Protein AF-A0A131Z489-F1 (afdb_monomer_lite)

Structure (mmCIF, N/CA/C/O backbone):
data_AF-A0A131Z489-F1
#
_entry.id   AF-A0A131Z489-F1
#
loop_
_atom_site.group_PDB
_atom_site.id
_atom_site.type_symbol
_atom_site.label_atom_id
_atom_site.label_alt_id
_atom_site.label_comp_id
_atom_site.label_asym_id
_atom_site.label_entity_id
_atom_site.label_seq_id
_atom_site.pdbx_PDB_ins_code
_atom_site.Cartn_x
_atom_site.Cartn_y
_atom_site.Cartn_z
_atom_site.occupancy
_atom_site.B_iso_or_equiv
_atom_site.auth_seq_id
_atom_site.auth_comp_id
_atom_site.auth_asym_id
_atom_site.auth_atom_id
_atom_site.pdbx_PDB_model_num
ATOM 1 N N . MET A 1 1 ? -16.843 -3.317 -13.663 1.00 30.41 1 MET A N 1
ATOM 2 C CA . MET A 1 1 ? -16.643 -4.316 -12.588 1.00 30.41 1 MET A CA 1
ATOM 3 C C . MET A 1 1 ? -16.446 -3.580 -11.262 1.00 30.41 1 MET A C 1
ATOM 5 O O . MET A 1 1 ? -15.345 -3.141 -10.952 1.00 30.41 1 MET A O 1
ATOM 9 N N . ARG A 1 2 ? -17.546 -3.317 -10.543 1.00 30.38 2 ARG A N 1
ATOM 10 C CA . ARG A 1 2 ? -17.547 -2.615 -9.250 1.00 30.38 2 ARG A CA 1
ATOM 11 C C . ARG A 1 2 ? -17.136 -3.609 -8.164 1.00 30.38 2 ARG A C 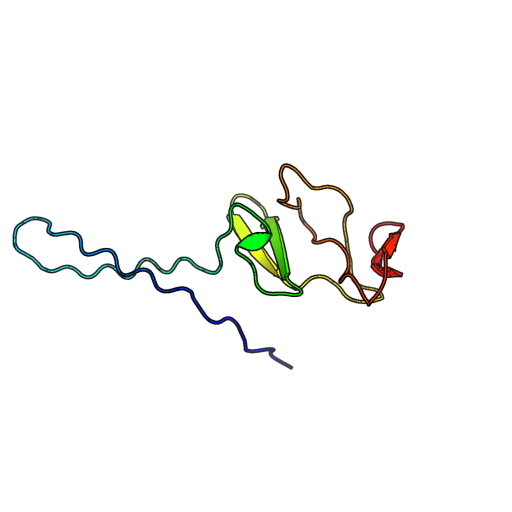1
ATOM 13 O O . ARG A 1 2 ? -17.861 -4.551 -7.889 1.00 30.38 2 ARG A O 1
ATOM 20 N N . SER A 1 3 ? -15.958 -3.420 -7.578 1.00 31.30 3 SER A N 1
ATOM 21 C CA . SER A 1 3 ? -15.538 -4.169 -6.393 1.00 31.30 3 SER A CA 1
ATOM 22 C C . SER A 1 3 ? -16.212 -3.566 -5.158 1.00 31.30 3 SER A C 1
ATOM 24 O O . SER A 1 3 ? -15.676 -2.655 -4.528 1.00 31.30 3 SER A O 1
ATOM 26 N N . GLU A 1 4 ? -17.391 -4.088 -4.829 1.00 49.78 4 GLU A N 1
ATOM 27 C CA . GLU A 1 4 ? -17.896 -4.139 -3.457 1.00 49.78 4 GLU A CA 1
ATOM 28 C C . GLU A 1 4 ? -16.897 -4.897 -2.579 1.00 49.78 4 GLU A C 1
ATOM 30 O O . GLU A 1 4 ? -16.403 -5.950 -2.978 1.00 49.78 4 GLU A O 1
ATOM 35 N N . SER A 1 5 ? -16.551 -4.334 -1.418 1.00 37.88 5 SER A N 1
ATOM 36 C CA . SER A 1 5 ? -16.104 -5.031 -0.192 1.00 37.88 5 SER A CA 1
ATOM 37 C C . SER A 1 5 ? -15.420 -4.034 0.747 1.00 37.88 5 SER A C 1
ATOM 39 O O . SER A 1 5 ? -14.230 -4.130 1.049 1.00 37.88 5 SER A O 1
ATOM 41 N N . GLY A 1 6 ? -16.170 -3.040 1.216 1.00 35.62 6 GLY A N 1
ATOM 42 C CA . GLY A 1 6 ? -15.734 -2.136 2.274 1.00 35.62 6 GLY A CA 1
ATOM 43 C C . GLY A 1 6 ? -16.555 -2.374 3.532 1.00 35.62 6 GLY A C 1
ATOM 44 O O . GLY A 1 6 ? -17.446 -1.587 3.796 1.00 35.62 6 GLY A O 1
ATOM 45 N N . ARG A 1 7 ? -16.308 -3.460 4.290 1.00 38.53 7 ARG A N 1
ATOM 46 C CA . ARG A 1 7 ? -16.852 -3.585 5.662 1.00 38.53 7 ARG A CA 1
ATOM 47 C C . ARG A 1 7 ? -16.534 -2.300 6.436 1.00 38.53 7 ARG A C 1
ATOM 49 O O . ARG A 1 7 ? -15.356 -2.036 6.675 1.00 38.53 7 ARG A O 1
ATOM 56 N N . CYS A 1 8 ? -17.570 -1.528 6.742 1.00 39.22 8 CYS A N 1
ATOM 57 C CA . CYS A 1 8 ? -17.539 -0.334 7.569 1.00 39.22 8 CYS A CA 1
ATOM 58 C C . CYS A 1 8 ? -17.296 -0.749 9.025 1.00 39.22 8 CYS A C 1
ATOM 60 O O . CYS A 1 8 ? -17.931 -1.685 9.508 1.00 39.22 8 CYS A O 1
ATOM 62 N N . PHE A 1 9 ? -16.396 -0.068 9.731 1.00 39.91 9 PHE A N 1
ATOM 63 C CA . PHE A 1 9 ? -16.363 -0.149 11.189 1.00 39.91 9 PHE A CA 1
ATOM 64 C C . PHE A 1 9 ? -17.389 0.853 11.723 1.00 39.91 9 PHE A C 1
ATOM 66 O O . PHE A 1 9 ? -17.233 2.062 11.552 1.00 39.91 9 PHE A O 1
ATOM 73 N N . TYR A 1 10 ? -18.472 0.346 12.308 1.00 40.97 10 TYR A N 1
ATOM 74 C CA . TYR A 1 10 ? -19.512 1.157 12.933 1.00 40.97 10 TYR A CA 1
ATOM 75 C C . TYR A 1 10 ? -19.127 1.380 14.396 1.00 40.97 10 TYR A C 1
ATOM 77 O O . TYR A 1 10 ? -19.103 0.430 15.173 1.00 40.97 10 TYR A O 1
ATOM 85 N N . HIS A 1 11 ? -18.847 2.621 14.786 1.00 38.62 11 HIS A N 1
ATOM 86 C CA . HIS A 1 11 ? -18.872 3.008 16.195 1.00 38.62 11 HIS A CA 1
ATOM 87 C C . HIS A 1 11 ? -20.127 3.848 16.428 1.00 38.62 11 HIS A C 1
ATOM 89 O O . HIS A 1 11 ? -20.232 4.975 15.948 1.00 38.62 11 HIS A O 1
ATOM 95 N N . ALA A 1 12 ? -21.099 3.281 17.144 1.00 40.75 12 ALA A N 1
ATOM 96 C CA . ALA A 1 12 ? -22.255 4.024 17.622 1.00 40.75 12 ALA A CA 1
ATOM 97 C C . ALA A 1 12 ? -21.842 4.798 18.879 1.00 40.75 12 ALA A C 1
ATOM 99 O O . ALA A 1 12 ? -21.621 4.207 19.933 1.00 40.75 12 ALA A O 1
ATOM 100 N N . ILE A 1 13 ? -21.714 6.118 18.767 1.00 47.25 13 ILE A N 1
ATOM 101 C CA . ILE A 1 13 ? -21.526 6.989 19.928 1.00 47.25 13 ILE A CA 1
ATOM 102 C C . ILE A 1 13 ? -22.919 7.441 20.369 1.00 47.25 13 ILE A C 1
ATOM 104 O O . ILE A 1 13 ? -23.620 8.128 19.626 1.00 47.25 13 ILE A O 1
ATOM 108 N N . ARG A 1 14 ? -23.342 7.032 21.569 1.00 41.28 14 ARG A N 1
ATOM 109 C CA . ARG A 1 14 ? -24.550 7.566 22.208 1.00 41.28 14 ARG A CA 1
ATOM 110 C C . ARG A 1 14 ? -24.202 8.911 22.837 1.00 41.28 14 ARG A C 1
ATOM 112 O O . ARG A 1 14 ? -23.492 8.944 23.834 1.00 41.28 14 ARG A O 1
ATOM 119 N N . ASN A 1 15 ? -24.704 10.000 22.265 1.00 41.84 15 ASN A N 1
ATOM 120 C CA . ASN A 1 15 ? -24.676 11.310 22.910 1.00 41.84 15 ASN A CA 1
ATOM 121 C C . ASN A 1 15 ? -26.063 11.594 23.486 1.00 41.84 15 ASN A C 1
ATOM 123 O O . ASN A 1 15 ? -27.041 11.639 22.745 1.00 41.84 15 ASN A O 1
ATOM 127 N N . ILE A 1 16 ? -26.145 11.784 24.803 1.00 46.03 16 ILE A N 1
ATOM 128 C CA . ILE A 1 16 ? -27.366 12.236 25.473 1.00 46.03 16 ILE A CA 1
ATOM 129 C C . ILE A 1 16 ? -27.278 13.760 25.550 1.00 46.03 16 ILE A C 1
ATOM 131 O O . ILE A 1 16 ? -26.582 14.303 26.403 1.00 46.03 16 ILE A O 1
ATOM 135 N N . LEU A 1 17 ? -27.952 14.455 24.635 1.00 43.53 17 LEU A N 1
ATOM 136 C CA . LEU A 1 17 ? -28.118 15.909 24.686 1.00 43.53 17 LEU A CA 1
ATOM 137 C C . LEU A 1 17 ? -29.600 16.205 24.941 1.00 43.53 17 LEU A C 1
ATOM 139 O O . LEU A 1 17 ? -30.457 15.811 24.153 1.00 43.53 17 LEU A O 1
ATOM 143 N N . ASN A 1 18 ? -29.904 16.885 26.052 1.00 46.38 18 ASN A N 1
ATOM 144 C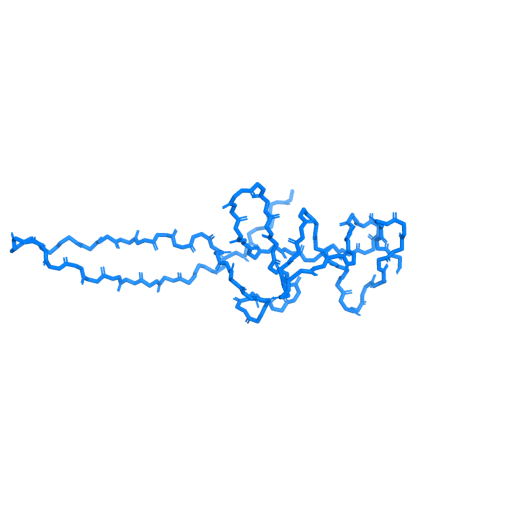 CA . ASN A 1 18 ? -31.244 17.389 26.390 1.00 46.38 18 ASN A CA 1
ATOM 145 C C . ASN A 1 18 ? -32.378 16.345 26.298 1.00 46.38 18 ASN A C 1
ATOM 147 O O . ASN A 1 18 ? -33.402 16.586 25.661 1.00 46.38 18 ASN A O 1
ATOM 151 N N . GLY A 1 19 ? -32.197 15.163 26.901 1.00 48.16 19 GLY A N 1
ATOM 152 C CA . GLY A 1 19 ? -33.267 14.161 27.045 1.00 48.16 19 GLY A CA 1
ATOM 153 C C . GLY A 1 19 ? -33.766 13.517 25.742 1.00 48.16 19 GLY A C 1
ATOM 154 O O . GLY A 1 19 ? -34.682 12.699 25.784 1.00 48.16 19 GLY A O 1
ATOM 155 N N . ARG A 1 20 ? -33.166 13.835 24.587 1.00 46.28 20 ARG A N 1
ATOM 156 C CA .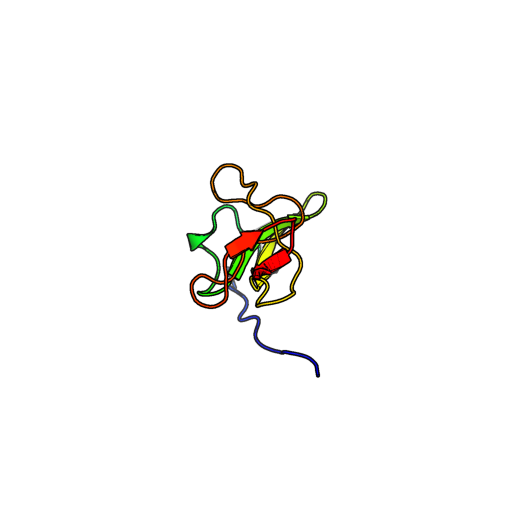 ARG A 1 20 ? -33.438 13.173 23.306 1.00 46.28 20 ARG A CA 1
ATOM 157 C C . ARG A 1 20 ? -32.329 12.170 23.004 1.00 46.28 20 ARG A C 1
ATOM 159 O O . ARG A 1 20 ? -31.155 12.522 22.924 1.00 46.28 20 ARG A O 1
ATOM 166 N N . ASN A 1 21 ? -32.717 10.908 22.831 1.00 46.88 21 ASN A N 1
ATOM 167 C CA . ASN A 1 21 ? -31.834 9.826 22.394 1.00 46.88 21 ASN A CA 1
ATOM 168 C C . ASN A 1 21 ? -31.526 9.992 20.894 1.00 46.88 21 ASN A C 1
ATOM 170 O O . ASN A 1 21 ? -32.085 9.301 20.046 1.00 46.88 21 ASN A O 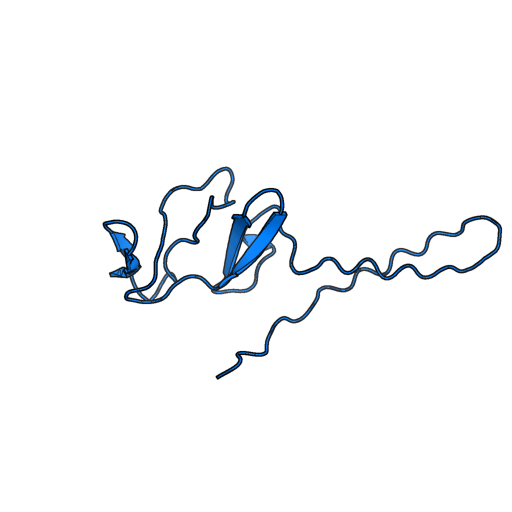1
ATOM 174 N N . GLU A 1 22 ? -30.652 10.933 20.539 1.00 45.94 22 GLU A N 1
ATOM 175 C CA . GLU A 1 22 ? -30.154 11.038 19.167 1.00 45.94 22 GLU A CA 1
ATOM 176 C C . GLU A 1 22 ? -28.991 10.060 18.961 1.00 45.94 22 GLU A C 1
ATOM 178 O O . GLU A 1 22 ? -27.847 10.307 19.347 1.00 45.94 22 GLU A O 1
ATOM 183 N N . THR A 1 23 ? -29.268 8.926 18.311 1.00 46.69 23 THR A N 1
ATOM 184 C CA . THR A 1 23 ? -28.206 8.031 17.834 1.00 46.69 23 THR A CA 1
ATOM 185 C C . THR A 1 23 ? -27.615 8.627 16.560 1.00 46.69 23 THR A C 1
ATOM 187 O O . THR A 1 23 ? -28.088 8.360 15.457 1.00 46.69 23 THR A O 1
ATOM 190 N N . ARG A 1 24 ? -26.574 9.456 16.684 1.00 41.56 24 ARG A N 1
ATOM 191 C CA . ARG A 1 24 ? -25.794 9.885 15.518 1.00 41.56 24 ARG A CA 1
ATOM 192 C C . ARG A 1 24 ? -24.833 8.770 15.127 1.00 41.56 24 ARG A C 1
ATOM 194 O O . ARG A 1 24 ? -23.800 8.567 15.759 1.00 41.56 24 ARG A O 1
ATOM 201 N N . VAL A 1 25 ? -25.168 8.048 14.061 1.00 43.56 25 VAL A N 1
ATOM 202 C CA . VAL A 1 25 ? -24.221 7.151 13.396 1.00 43.56 25 VAL A CA 1
ATOM 203 C C . VAL A 1 25 ? -23.174 8.023 12.708 1.00 43.56 25 VAL A C 1
ATOM 205 O O . VAL A 1 25 ? -23.409 8.563 11.629 1.00 43.56 25 VAL A O 1
ATOM 208 N N . ILE A 1 26 ? -22.013 8.197 13.338 1.00 43.44 26 ILE A N 1
ATOM 209 C CA . ILE A 1 26 ? -20.863 8.783 12.654 1.00 43.44 26 ILE A CA 1
ATOM 210 C C . ILE A 1 26 ? -20.344 7.710 11.700 1.00 43.44 26 ILE A C 1
ATOM 212 O O . ILE A 1 26 ? -19.712 6.736 12.110 1.00 43.44 26 ILE A O 1
ATOM 216 N N . LEU A 1 27 ? -20.643 7.873 10.412 1.00 42.97 27 LEU A N 1
ATOM 217 C CA . LEU A 1 27 ? -20.003 7.110 9.348 1.00 42.97 27 LEU A CA 1
ATOM 218 C C . LEU A 1 27 ? -18.522 7.498 9.322 1.00 42.97 27 LEU A C 1
ATOM 220 O O . LEU A 1 27 ? -18.117 8.427 8.621 1.00 42.97 27 LEU A O 1
ATOM 224 N N . TYR A 1 28 ? -17.693 6.781 10.079 1.00 48.53 28 TYR A N 1
ATOM 225 C CA . TYR A 1 28 ? -16.255 6.772 9.850 1.00 48.53 28 TYR A CA 1
ATOM 226 C C . TYR A 1 28 ? -16.024 6.037 8.530 1.00 48.53 28 TYR A C 1
ATOM 228 O O . TYR A 1 28 ? -15.764 4.838 8.490 1.00 48.53 28 TYR A O 1
ATOM 236 N N . GLU A 1 29 ? -16.202 6.754 7.420 1.00 55.84 29 GLU A N 1
ATOM 237 C CA . GLU A 1 29 ? -15.852 6.290 6.084 1.00 55.84 29 GLU A CA 1
ATOM 238 C C . GLU A 1 29 ? -14.364 5.915 6.058 1.00 55.84 29 GLU A C 1
ATOM 240 O O . GLU A 1 29 ? -13.513 6.758 5.768 1.00 55.84 29 GLU A O 1
ATOM 245 N N . ASN A 1 30 ? -14.056 4.654 6.368 1.00 68.50 30 ASN A N 1
ATOM 246 C CA . ASN A 1 30 ? -12.761 4.003 6.179 1.00 68.50 30 ASN A CA 1
ATOM 247 C C . ASN A 1 30 ? -11.559 4.869 6.609 1.00 68.50 30 ASN A C 1
ATOM 249 O O . ASN A 1 30 ? -10.525 4.860 5.945 1.00 68.50 30 ASN A O 1
ATOM 253 N N . SER A 1 31 ? -11.713 5.692 7.650 1.00 79.56 31 SER A N 1
ATOM 254 C CA . SER A 1 31 ? -10.690 6.636 8.095 1.00 79.56 31 SER A CA 1
ATOM 255 C C . SER A 1 31 ? -9.616 5.909 8.883 1.00 79.56 31 SER A C 1
ATOM 257 O O . SER A 1 31 ? -9.928 5.048 9.701 1.00 79.56 31 SER A O 1
ATOM 259 N N . CYS A 1 32 ? -8.361 6.278 8.669 1.00 82.31 32 CYS A N 1
ATOM 260 C CA . CYS A 1 32 ? -7.230 5.666 9.353 1.00 82.31 32 CYS A CA 1
ATOM 261 C C . CYS A 1 32 ? -6.224 6.731 9.771 1.00 82.31 32 CYS A C 1
ATOM 263 O O . CYS A 1 32 ? -6.070 7.754 9.108 1.00 82.31 32 CYS A O 1
ATOM 265 N N . ASN A 1 33 ? -5.526 6.452 10.863 1.00 82.19 33 ASN A N 1
ATOM 266 C CA . ASN A 1 33 ? -4.387 7.213 11.364 1.00 82.19 33 ASN A CA 1
ATOM 267 C C . ASN A 1 33 ? -3.096 6.381 11.316 1.00 82.19 33 ASN A C 1
ATOM 269 O O . ASN A 1 33 ? -2.011 6.941 11.410 1.00 82.19 33 ASN A O 1
ATOM 273 N N . GLN A 1 34 ? -3.206 5.057 11.158 1.00 76.56 34 GLN A N 1
ATOM 274 C CA . GLN A 1 34 ? -2.090 4.131 10.967 1.00 76.56 34 GLN A CA 1
ATOM 275 C C . GLN A 1 34 ? -2.484 2.993 10.014 1.00 76.56 34 GLN A C 1
ATOM 277 O O . GLN A 1 34 ? -3.659 2.638 9.907 1.00 76.56 34 GLN A O 1
ATOM 282 N N . HIS A 1 35 ? -1.500 2.388 9.339 1.00 75.81 35 HIS A N 1
ATOM 283 C CA . HIS A 1 35 ? -1.738 1.295 8.386 1.00 75.81 35 HIS A CA 1
ATOM 284 C C . HIS A 1 35 ? -2.379 0.046 9.019 1.00 75.81 35 HIS A C 1
ATOM 286 O O . HIS A 1 35 ? -3.155 -0.626 8.349 1.00 75.81 35 HIS A O 1
ATOM 292 N N . ILE A 1 36 ? -2.115 -0.225 10.304 1.00 79.00 36 ILE A N 1
ATOM 293 C CA . ILE A 1 36 ? -2.644 -1.390 11.034 1.00 79.00 36 ILE A CA 1
ATOM 294 C C . ILE A 1 36 ? -4.170 -1.353 11.215 1.00 79.00 36 ILE A C 1
ATOM 296 O O . ILE A 1 36 ? -4.794 -2.380 11.452 1.00 79.00 36 ILE A O 1
ATOM 300 N N . GLN A 1 37 ? -4.789 -0.178 11.066 1.00 81.81 37 GLN A N 1
ATOM 301 C CA . GLN A 1 37 ? -6.246 -0.022 11.116 1.00 81.81 37 GLN A CA 1
ATOM 302 C C . GLN A 1 37 ? -6.928 -0.435 9.802 1.00 81.81 37 GLN A C 1
ATOM 304 O O . GLN A 1 37 ? -8.151 -0.547 9.748 1.00 81.81 37 GLN A O 1
ATOM 309 N N . CYS A 1 38 ? -6.150 -0.622 8.735 1.00 83.62 38 CYS A N 1
ATOM 310 C CA . CYS A 1 38 ? -6.645 -1.017 7.426 1.00 83.62 38 CYS A CA 1
ATOM 311 C C . CYS A 1 38 ? -6.595 -2.534 7.254 1.00 83.62 38 CYS A C 1
ATOM 313 O O . CYS A 1 38 ? -5.817 -3.229 7.907 1.00 83.62 38 CYS A O 1
ATOM 315 N N . LYS A 1 39 ? -7.422 -3.066 6.348 1.00 83.56 39 LYS A N 1
ATOM 316 C CA . LYS A 1 39 ? -7.422 -4.506 6.084 1.00 83.56 39 LYS A CA 1
ATOM 317 C C . LYS A 1 39 ? -6.117 -4.930 5.431 1.00 83.56 39 LYS A C 1
ATOM 319 O O . LYS A 1 39 ? -5.414 -4.137 4.802 1.00 83.56 39 LYS A O 1
ATOM 324 N N . TRP A 1 40 ? -5.836 -6.223 5.519 1.00 81.25 40 TRP A N 1
ATOM 325 C CA . TRP A 1 40 ? -4.724 -6.810 4.794 1.00 81.25 40 TRP A CA 1
ATOM 326 C C . TRP A 1 40 ? -4.834 -6.503 3.292 1.00 81.25 40 TRP A C 1
ATOM 328 O O . TRP A 1 40 ? -5.896 -6.655 2.685 1.00 81.25 40 TRP A O 1
ATOM 338 N N . GLY A 1 41 ? -3.742 -6.011 2.704 1.00 85.62 41 G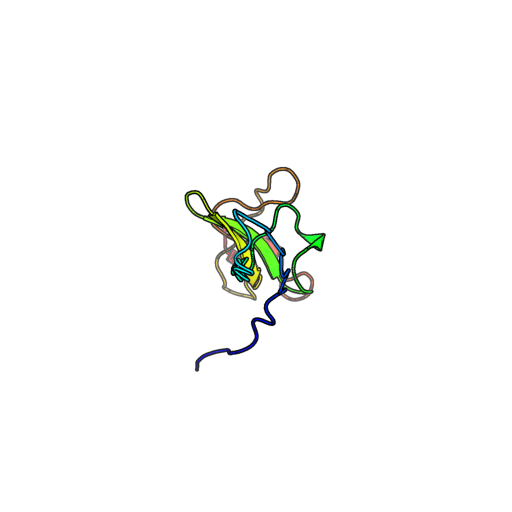LY A N 1
ATOM 339 C CA . GLY A 1 41 ? -3.723 -5.538 1.319 1.00 85.62 41 GLY A CA 1
ATOM 340 C C . GLY A 1 41 ? -4.164 -4.093 1.097 1.00 85.62 41 GLY A C 1
ATOM 341 O O . GLY A 1 41 ? -4.153 -3.620 -0.042 1.00 85.62 41 GLY A O 1
ATOM 342 N N . GLU A 1 42 ? -4.527 -3.371 2.152 1.00 89.56 42 GLU A N 1
ATOM 343 C CA . GLU A 1 42 ? -4.775 -1.936 2.113 1.00 89.56 42 GLU A CA 1
ATOM 344 C C . GLU A 1 42 ? -3.598 -1.157 2.721 1.00 89.56 42 GLU A C 1
ATOM 346 O O . GLU A 1 42 ? -2.714 -1.696 3.390 1.00 89.56 42 GLU A O 1
ATOM 351 N N . CYS A 1 43 ? -3.554 0.136 2.433 1.00 89.19 43 CYS A N 1
ATOM 352 C CA . CYS A 1 43 ? -2.661 1.091 3.058 1.00 89.19 43 CYS A CA 1
ATOM 353 C C . CYS A 1 43 ? -3.478 2.267 3.587 1.00 89.19 43 CYS A C 1
ATOM 355 O O . CYS A 1 43 ? -4.536 2.607 3.048 1.00 89.19 43 CYS A O 1
ATOM 357 N N . CYS A 1 44 ? -2.952 2.927 4.612 1.00 90.69 44 CYS A N 1
ATOM 358 C CA . CYS A 1 44 ? -3.504 4.184 5.072 1.00 90.69 44 CYS A CA 1
ATOM 359 C C . CYS A 1 44 ? -2.911 5.326 4.245 1.00 90.69 44 CYS A C 1
ATOM 361 O O . CYS A 1 44 ? -1.712 5.574 4.333 1.00 90.69 44 CYS A O 1
ATOM 363 N N . ARG A 1 45 ? -3.710 6.028 3.432 1.00 90.62 45 ARG A N 1
ATOM 364 C CA . ARG A 1 45 ? -3.218 7.177 2.651 1.00 90.62 45 ARG A CA 1
ATOM 365 C C . ARG A 1 45 ? -4.002 8.452 2.911 1.00 90.62 45 ARG A C 1
ATOM 367 O O . ARG A 1 45 ? -5.224 8.439 3.057 1.00 90.62 45 ARG A O 1
ATOM 374 N N . LYS A 1 46 ? -3.288 9.574 2.880 1.00 89.00 46 LYS A N 1
ATOM 375 C CA . LYS A 1 46 ? -3.840 10.925 2.895 1.00 89.00 46 LYS A CA 1
ATOM 376 C C . LYS A 1 46 ? -4.043 11.414 1.463 1.00 89.00 46 LYS A C 1
ATOM 378 O O . LYS A 1 46 ? -3.087 11.537 0.692 1.00 89.00 46 LYS A O 1
ATOM 383 N N . LYS A 1 47 ? -5.295 11.721 1.116 1.00 82.88 47 LYS A N 1
ATOM 384 C CA . LYS A 1 47 ? -5.674 12.395 -0.131 1.00 82.88 47 LYS A CA 1
ATOM 385 C C . LYS A 1 47 ? -6.378 13.705 0.213 1.00 82.88 47 LYS A C 1
ATOM 387 O O . LYS A 1 47 ? -7.400 13.701 0.899 1.00 82.88 47 LYS A O 1
ATOM 392 N N . HIS A 1 48 ? -5.819 14.818 -0.258 1.00 80.62 48 HIS A N 1
ATOM 393 C CA . HIS A 1 48 ? -6.200 16.166 0.175 1.00 80.62 48 HIS A CA 1
ATOM 394 C C . HIS A 1 48 ? -6.119 16.270 1.712 1.00 80.62 48 HIS A C 1
ATOM 396 O O . HIS A 1 48 ? -5.034 16.119 2.273 1.00 80.62 48 HIS A O 1
ATOM 402 N N . ASN A 1 49 ? -7.257 16.418 2.393 1.00 79.69 49 ASN A N 1
ATOM 403 C CA . ASN A 1 49 ? -7.355 16.520 3.852 1.00 79.69 49 ASN A CA 1
ATOM 404 C C . ASN A 1 49 ? -8.034 15.312 4.514 1.00 79.69 49 ASN A C 1
ATOM 406 O O . ASN A 1 49 ? -8.422 15.390 5.674 1.00 79.69 49 ASN A O 1
ATOM 410 N N . ARG A 1 50 ? -8.193 14.191 3.797 1.00 81.69 50 ARG A N 1
ATOM 411 C CA . ARG A 1 50 ? -8.797 12.968 4.344 1.00 81.69 50 ARG A CA 1
ATOM 412 C C . ARG A 1 50 ? -7.785 11.832 4.342 1.00 81.69 50 ARG A C 1
ATOM 414 O O . ARG A 1 50 ? -7.201 11.528 3.300 1.00 81.69 50 ARG A O 1
ATOM 421 N N . THR A 1 51 ? -7.610 11.201 5.497 1.00 87.19 51 THR A N 1
ATOM 422 C CA . THR A 1 51 ? -6.783 10.002 5.647 1.00 87.19 51 THR A CA 1
ATOM 423 C C . THR A 1 51 ? -7.686 8.781 5.722 1.00 87.19 51 THR A C 1
ATOM 425 O O . THR A 1 51 ? -8.545 8.699 6.600 1.00 87.19 51 THR A O 1
ATOM 428 N N . ARG A 1 52 ? -7.547 7.869 4.757 1.00 88.38 52 ARG A N 1
ATOM 429 C CA . ARG A 1 52 ? -8.416 6.697 4.614 1.00 88.38 52 ARG A CA 1
ATOM 430 C C . ARG A 1 52 ? -7.645 5.456 4.184 1.00 88.38 52 ARG A C 1
ATOM 432 O O . ARG A 1 52 ? -6.576 5.553 3.581 1.00 88.38 52 ARG A O 1
ATOM 439 N N . CYS A 1 53 ? -8.218 4.296 4.470 1.00 86.88 53 CYS A N 1
ATOM 440 C CA . CYS A 1 53 ? -7.747 3.019 3.970 1.00 86.88 53 CYS A CA 1
ATOM 441 C C . CYS A 1 53 ? -8.069 2.891 2.482 1.00 86.88 53 CYS A C 1
ATOM 443 O O . CYS A 1 53 ? -9.196 3.136 2.039 1.00 86.88 53 CYS A O 1
ATOM 445 N N . HIS A 1 54 ? -7.060 2.521 1.706 1.00 89.69 54 HIS A N 1
ATOM 446 C CA . HIS A 1 54 ? -7.169 2.298 0.276 1.00 89.69 54 HIS A CA 1
ATOM 447 C C . HIS A 1 54 ? -6.413 1.040 -0.126 1.00 89.69 54 HIS A C 1
ATOM 449 O O . HIS A 1 54 ? -5.355 0.742 0.418 1.00 89.69 54 HIS A O 1
ATOM 455 N N . ARG A 1 55 ? -6.929 0.323 -1.125 1.00 89.00 55 ARG A N 1
ATOM 456 C CA . ARG A 1 55 ? -6.266 -0.865 -1.668 1.00 89.00 55 ARG A CA 1
ATOM 457 C C . ARG A 1 55 ? -4.884 -0.520 -2.216 1.00 89.00 55 ARG A C 1
ATOM 459 O O . ARG A 1 55 ? -4.735 0.462 -2.949 1.00 89.00 55 ARG A O 1
ATOM 466 N N . ARG A 1 56 ? -3.902 -1.359 -1.890 1.00 91.75 56 ARG A N 1
ATOM 467 C CA . ARG A 1 56 ? -2.564 -1.270 -2.468 1.00 91.75 56 ARG A CA 1
ATOM 468 C C . ARG A 1 56 ? -2.621 -1.597 -3.967 1.00 91.75 56 ARG A C 1
ATOM 470 O O . ARG A 1 56 ? -3.315 -2.546 -4.349 1.00 91.75 56 ARG A O 1
ATOM 477 N N . PRO A 1 57 ? -1.942 -0.827 -4.831 1.00 91.56 57 PRO A N 1
ATOM 478 C CA . PRO A 1 57 ? -1.753 -1.184 -6.231 1.00 91.56 57 PRO A CA 1
ATOM 479 C C . PRO A 1 57 ? -1.068 -2.551 -6.379 1.00 91.56 57 PRO A C 1
ATOM 481 O O . PRO A 1 57 ? -0.205 -2.934 -5.58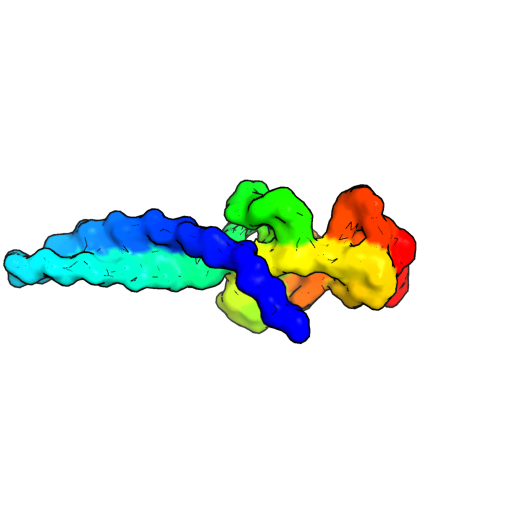7 1.00 91.56 57 PRO A O 1
ATOM 484 N N . ARG A 1 58 ? -1.470 -3.276 -7.424 1.00 91.31 58 ARG A N 1
ATOM 485 C CA . ARG A 1 58 ? -0.790 -4.479 -7.929 1.00 91.31 58 ARG A CA 1
ATOM 486 C C . ARG A 1 58 ? 0.150 -4.091 -9.075 1.00 91.31 58 ARG A C 1
ATOM 488 O O . ARG A 1 58 ? 0.239 -2.905 -9.396 1.00 91.31 58 ARG A O 1
ATOM 495 N N . TYR A 1 59 ? 0.803 -5.074 -9.690 1.00 91.69 59 TYR A N 1
ATOM 496 C CA . TYR A 1 59 ? 1.671 -4.905 -10.859 1.00 91.69 59 TYR A CA 1
ATOM 497 C C . TYR A 1 59 ? 1.094 -3.921 -11.899 1.00 91.69 59 TYR A C 1
ATOM 499 O O . TYR A 1 59 ? -0.091 -3.969 -12.234 1.00 91.69 59 TYR A O 1
ATOM 507 N N . GLY A 1 60 ? 1.918 -2.976 -12.356 1.00 89.56 60 GLY A N 1
ATOM 508 C CA . GLY A 1 60 ? 1.553 -1.890 -13.274 1.00 89.56 60 GLY A CA 1
ATOM 509 C C . GLY A 1 60 ? 0.801 -0.707 -12.642 1.00 89.56 60 GLY A C 1
ATOM 510 O O . GLY A 1 60 ? 0.675 0.348 -13.268 1.00 89.56 60 GLY A O 1
ATOM 511 N N . GLY A 1 61 ? 0.318 -0.838 -11.403 1.00 91.38 61 GLY A N 1
ATOM 512 C CA . GLY A 1 61 ? -0.391 0.219 -10.684 1.00 91.38 61 GLY A CA 1
ATOM 513 C C . GLY A 1 61 ? 0.525 1.354 -10.214 1.00 91.38 61 GLY A C 1
ATOM 514 O O . GLY A 1 61 ? 1.708 1.150 -9.956 1.00 91.38 61 GLY A O 1
ATOM 515 N N . ARG A 1 62 ? -0.033 2.566 -10.072 1.00 92.88 62 ARG A N 1
ATOM 516 C CA . ARG A 1 62 ? 0.697 3.729 -9.535 1.00 92.88 62 ARG A CA 1
ATOM 517 C C . ARG A 1 62 ? 0.940 3.575 -8.044 1.00 92.88 62 ARG A C 1
ATOM 519 O O . ARG A 1 62 ? -0.018 3.360 -7.300 1.00 92.88 62 ARG A O 1
ATOM 526 N N . CYS A 1 63 ? 2.175 3.789 -7.620 1.00 93.12 63 CYS A N 1
ATOM 527 C CA . CYS A 1 63 ? 2.586 3.635 -6.233 1.00 93.12 63 CYS A CA 1
ATOM 528 C C . CYS A 1 63 ? 3.491 4.776 -5.758 1.00 93.12 63 CYS A C 1
ATOM 530 O O . CYS A 1 63 ? 3.928 5.618 -6.543 1.00 93.12 63 CYS A O 1
ATOM 532 N N . THR A 1 64 ? 3.768 4.799 -4.456 1.00 92.81 64 THR A N 1
ATOM 533 C CA . THR A 1 64 ? 4.802 5.645 -3.852 1.00 92.81 64 THR A CA 1
ATOM 534 C C . THR A 1 64 ? 5.519 4.889 -2.736 1.00 92.81 64 THR A C 1
ATOM 536 O O . THR A 1 64 ? 4.899 4.086 -2.042 1.00 92.81 64 THR A O 1
ATOM 539 N N . ASN A 1 65 ? 6.805 5.180 -2.539 1.00 88.31 65 ASN A N 1
ATOM 540 C CA . ASN A 1 65 ? 7.573 4.713 -1.379 1.00 88.31 65 ASN A CA 1
ATOM 541 C C . ASN A 1 65 ? 7.555 5.719 -0.220 1.00 88.31 65 ASN A C 1
ATOM 543 O O . ASN A 1 65 ? 8.081 5.449 0.856 1.00 88.31 65 ASN A O 1
ATOM 547 N N . THR A 1 66 ? 6.955 6.895 -0.418 1.00 87.50 66 THR A N 1
ATOM 548 C CA . THR A 1 66 ? 6.958 7.958 0.583 1.00 87.50 66 THR A CA 1
ATOM 549 C C . THR A 1 66 ? 5.772 7.805 1.530 1.00 87.50 66 THR A C 1
ATOM 551 O O . THR A 1 66 ? 4.612 7.988 1.147 1.00 87.50 66 THR A O 1
ATOM 554 N N . SER A 1 67 ? 6.068 7.531 2.798 1.00 88.81 67 SER A N 1
ATOM 555 C CA . SER A 1 67 ? 5.091 7.559 3.885 1.00 88.81 67 SER A CA 1
ATOM 556 C C . SER A 1 67 ? 5.623 8.360 5.072 1.00 88.81 67 SER A C 1
ATOM 558 O O . SER A 1 67 ? 6.830 8.496 5.259 1.00 88.81 67 SER A O 1
ATOM 560 N N . PHE A 1 68 ? 4.714 8.915 5.871 1.00 86.19 68 PHE A N 1
ATOM 561 C CA . PHE A 1 68 ? 5.037 9.568 7.135 1.00 86.19 68 PHE A CA 1
ATOM 562 C C . PHE A 1 68 ? 4.242 8.893 8.246 1.00 86.19 68 PHE A C 1
ATOM 564 O O . PHE A 1 68 ? 3.012 8.869 8.192 1.00 86.19 68 PHE A O 1
ATOM 571 N N . ARG A 1 69 ? 4.937 8.313 9.234 1.00 85.75 69 ARG A N 1
ATOM 572 C CA . ARG A 1 69 ? 4.321 7.540 10.332 1.00 85.75 69 ARG A CA 1
ATOM 573 C C . ARG A 1 69 ? 3.343 6.452 9.840 1.00 85.75 69 ARG A C 1
ATOM 575 O O . ARG A 1 69 ? 2.291 6.241 10.432 1.00 85.75 69 ARG A O 1
ATOM 582 N N . GLY A 1 70 ? 3.660 5.792 8.721 1.00 83.62 70 GLY A N 1
ATOM 583 C CA . GLY A 1 70 ? 2.807 4.754 8.125 1.00 83.62 70 GLY A CA 1
ATOM 584 C C . GLY A 1 70 ? 1.574 5.274 7.370 1.00 83.62 70 GLY A C 1
ATOM 585 O O . GLY A 1 70 ? 0.709 4.479 7.001 1.00 83.62 70 GLY A O 1
ATOM 586 N N . ILE A 1 71 ? 1.484 6.589 7.126 1.00 88.62 71 ILE A N 1
ATOM 587 C CA . ILE A 1 71 ? 0.468 7.217 6.275 1.00 88.62 71 ILE A CA 1
ATOM 588 C C . ILE A 1 71 ? 1.112 7.634 4.950 1.00 88.62 71 ILE A C 1
ATOM 590 O O . ILE A 1 71 ? 2.027 8.459 4.922 1.00 88.62 71 ILE A O 1
ATOM 594 N N . TYR A 1 72 ? 0.615 7.107 3.835 1.00 90.75 72 TYR A N 1
ATOM 595 C CA . TYR A 1 72 ? 1.131 7.426 2.505 1.00 90.75 72 TYR A CA 1
ATOM 596 C C . TYR A 1 72 ? 0.524 8.719 1.948 1.00 90.75 72 TYR A C 1
ATOM 598 O O . TYR A 1 72 ? -0.652 9.020 2.174 1.00 90.75 72 TYR A O 1
ATOM 606 N N . LYS A 1 73 ? 1.300 9.494 1.182 1.00 88.06 73 LYS A N 1
ATOM 607 C CA . LYS A 1 73 ? 0.826 10.736 0.547 1.00 88.06 73 LYS A CA 1
ATOM 608 C C . LYS A 1 73 ? 0.442 10.470 -0.911 1.00 88.06 73 LYS A C 1
ATOM 610 O O . LYS A 1 73 ? 1.281 10.118 -1.732 1.00 88.06 73 LYS A O 1
ATOM 615 N N . GLY A 1 74 ? -0.832 10.667 -1.253 1.00 86.12 74 GLY A N 1
ATOM 616 C CA . GLY A 1 74 ? -1.337 10.521 -2.626 1.00 86.12 74 GLY A CA 1
ATOM 617 C C . GLY A 1 74 ? -1.601 9.072 -3.065 1.00 86.12 74 GLY A C 1
ATOM 618 O O . GLY A 1 74 ? -2.754 8.717 -3.329 1.00 86.12 74 GLY A O 1
ATOM 619 N N . TYR A 1 75 ? -0.570 8.227 -3.123 1.00 89.88 75 TYR A N 1
ATOM 620 C CA . TYR A 1 75 ? -0.665 6.818 -3.548 1.00 89.88 75 TYR A CA 1
ATOM 621 C C . TYR A 1 75 ? -0.294 5.864 -2.410 1.00 89.88 75 TYR A C 1
ATOM 623 O O . TYR A 1 75 ? 0.295 6.300 -1.437 1.00 89.88 75 TYR A O 1
ATOM 631 N N . CYS A 1 76 ? -0.682 4.593 -2.508 1.00 91.19 76 CYS A N 1
ATOM 632 C CA . CYS A 1 76 ? -0.171 3.537 -1.627 1.00 91.19 76 CYS A CA 1
ATOM 633 C C . CYS A 1 76 ? 1.131 2.965 -2.200 1.00 91.19 76 CYS A C 1
ATOM 635 O O . CYS A 1 76 ? 1.409 3.139 -3.385 1.00 91.19 76 CYS A O 1
ATOM 637 N N . ASP A 1 77 ? 1.892 2.242 -1.393 1.00 92.12 77 ASP A N 1
ATOM 638 C CA . ASP A 1 77 ? 2.920 1.324 -1.877 1.00 92.12 77 ASP A CA 1
ATOM 639 C C . ASP A 1 77 ? 2.313 0.067 -2.508 1.00 92.12 77 ASP A C 1
ATOM 641 O O . ASP A 1 77 ? 1.108 -0.188 -2.434 1.00 92.12 77 ASP A O 1
ATOM 645 N N . CYS A 1 78 ? 3.164 -0.729 -3.146 1.00 92.25 78 CYS A N 1
ATOM 646 C CA . CYS A 1 78 ? 2.749 -1.967 -3.782 1.00 92.25 78 CYS A CA 1
ATOM 647 C C . CYS A 1 78 ? 2.278 -3.004 -2.764 1.00 92.25 78 CYS A C 1
ATOM 649 O O . CYS A 1 78 ? 2.632 -3.003 -1.581 1.00 92.25 78 CYS A O 1
ATOM 651 N N . PHE A 1 79 ? 1.417 -3.897 -3.227 1.00 91.56 79 PHE A N 1
ATOM 652 C CA . PHE A 1 79 ? 1.020 -5.049 -2.442 1.00 91.56 79 PHE A CA 1
ATOM 653 C C . PHE A 1 79 ? 2.224 -5.990 -2.246 1.00 91.56 79 PHE A C 1
ATOM 655 O O . PHE A 1 79 ? 2.880 -6.342 -3.220 1.00 91.56 79 PHE A O 1
ATOM 662 N N . VAL A 1 80 ? 2.483 -6.407 -0.997 1.00 81.31 80 VAL A N 1
ATOM 663 C CA . VAL A 1 80 ? 3.734 -7.056 -0.529 1.00 81.31 80 VAL A CA 1
ATOM 664 C C . VAL A 1 80 ? 4.148 -8.297 -1.341 1.00 81.31 80 VAL A C 1
ATOM 666 O O . VAL A 1 80 ? 5.328 -8.609 -1.420 1.00 81.31 80 VAL A O 1
ATOM 669 N N . SER A 1 81 ? 3.205 -8.973 -2.002 1.00 80.75 81 SER A N 1
ATOM 670 C CA . SER A 1 81 ? 3.459 -10.169 -2.829 1.00 80.75 81 SER A CA 1
ATOM 671 C C . SER A 1 81 ? 3.260 -9.953 -4.337 1.00 80.75 81 SER A C 1
ATOM 673 O O . SER A 1 81 ? 3.051 -10.915 -5.069 1.00 80.75 81 SER A O 1
ATOM 675 N N . GLN A 1 82 ? 3.193 -8.705 -4.808 1.00 79.31 82 GLN A N 1
ATOM 676 C CA . GLN A 1 82 ? 2.850 -8.371 -6.204 1.00 79.31 82 GLN A CA 1
ATOM 677 C C . GLN A 1 82 ? 3.834 -7.399 -6.862 1.00 79.31 82 GLN A C 1
ATOM 679 O O . GLN A 1 82 ? 3.610 -7.018 -8.009 1.00 79.31 82 GLN A O 1
ATOM 684 N N . GLY A 1 83 ? 4.867 -6.963 -6.140 1.00 84.25 83 GLY A N 1
ATOM 685 C CA . GLY A 1 83 ? 5.927 -6.130 -6.694 1.00 84.25 83 GLY A CA 1
ATOM 686 C C . GLY A 1 83 ? 6.472 -5.089 -5.724 1.00 84.25 83 GLY A C 1
ATOM 687 O O . GLY A 1 83 ? 5.981 -4.910 -4.608 1.00 84.25 83 GLY A O 1
ATOM 688 N N . THR A 1 84 ? 7.480 -4.371 -6.198 1.00 90.12 84 THR A N 1
ATOM 689 C CA . THR A 1 84 ? 8.123 -3.234 -5.541 1.00 90.12 84 THR A CA 1
ATOM 690 C C . THR A 1 84 ? 7.786 -1.954 -6.299 1.00 90.12 84 THR A C 1
ATOM 692 O O . THR A 1 84 ? 7.562 -1.964 -7.508 1.00 90.12 84 THR A O 1
ATOM 695 N N . CYS A 1 85 ? 7.720 -0.822 -5.597 1.00 90.94 85 CYS A N 1
ATOM 696 C CA . CYS A 1 85 ? 7.464 0.452 -6.254 1.00 90.94 85 CYS A CA 1
ATOM 697 C C . CYS A 1 85 ? 8.753 1.013 -6.868 1.00 90.94 85 CYS A C 1
ATOM 699 O O . CYS A 1 85 ? 9.629 1.490 -6.144 1.00 90.94 85 CYS A O 1
ATOM 701 N N . VAL A 1 86 ? 8.844 0.991 -8.195 1.00 91.69 86 VAL A N 1
ATOM 702 C CA . VAL A 1 86 ? 9.974 1.493 -8.986 1.00 91.69 86 VAL A CA 1
ATOM 703 C C . VAL A 1 86 ? 9.437 2.502 -10.000 1.00 91.69 86 VAL A C 1
ATOM 705 O O . VAL A 1 86 ? 8.453 2.239 -10.687 1.00 91.69 86 VAL A O 1
ATOM 708 N N . ASN A 1 87 ? 10.038 3.694 -10.085 1.00 92.25 87 ASN A N 1
ATOM 709 C CA . ASN A 1 87 ? 9.564 4.778 -10.964 1.00 92.25 87 ASN A CA 1
ATOM 710 C C . ASN A 1 87 ? 8.057 5.083 -10.811 1.00 92.25 87 ASN A C 1
ATOM 712 O O . ASN A 1 87 ? 7.331 5.269 -11.789 1.00 92.25 87 ASN A O 1
ATOM 716 N N . ASN A 1 88 ? 7.570 5.115 -9.564 1.00 92.50 88 ASN A N 1
ATOM 717 C CA . ASN A 1 88 ? 6.159 5.324 -9.207 1.00 92.50 88 ASN A CA 1
ATOM 718 C C . ASN A 1 88 ? 5.184 4.288 -9.802 1.00 92.50 88 ASN A C 1
ATOM 720 O O . ASN A 1 88 ? 3.978 4.551 -9.896 1.00 92.50 88 ASN A O 1
ATOM 724 N N . ARG A 1 89 ? 5.676 3.105 -10.188 1.00 92.12 89 ARG A N 1
ATOM 725 C CA . ARG A 1 89 ? 4.869 1.965 -10.634 1.00 92.12 89 ARG A CA 1
ATOM 726 C C . ARG A 1 89 ? 5.254 0.684 -9.906 1.00 92.12 89 ARG A C 1
ATOM 728 O O . ARG A 1 89 ? 6.405 0.500 -9.534 1.00 92.12 89 ARG A O 1
ATOM 735 N N . CYS A 1 90 ? 4.281 -0.195 -9.701 1.00 91.75 90 CYS A N 1
ATOM 736 C CA . CYS A 1 90 ? 4.552 -1.529 -9.182 1.00 91.75 90 CYS A CA 1
ATOM 737 C C . CYS A 1 90 ? 5.122 -2.419 -10.281 1.00 91.75 90 CYS A C 1
ATOM 739 O O . CYS A 1 90 ? 4.483 -2.565 -11.326 1.00 91.75 90 CYS A O 1
ATOM 741 N N . ILE A 1 91 ? 6.292 -2.994 -10.014 1.00 89.62 91 ILE A N 1
ATOM 742 C CA . ILE A 1 91 ? 7.012 -3.947 -10.865 1.00 89.62 91 ILE A CA 1
ATOM 743 C C . ILE A 1 91 ? 7.340 -5.182 -10.033 1.00 89.62 91 ILE A C 1
ATOM 745 O O . ILE A 1 91 ? 7.700 -5.000 -8.849 1.00 89.62 91 ILE A O 1
#

Sequence (91 aa):
MRSESGRCFYHAIRNILNGRNETRVILYENSCNQHIQCKWGECCRKKHNRTRCHRRPRYGGRCTNTSFRGIYKGYCDCFVSQGTCVNNRCI

pLDDT: mean 72.72, std 21.43, range [30.38, 93.12]

Foldseek 3Di:
DDDDDDPFDWDFDFDDDPNDRDGDGPRPPQADPAQVSEDQQWFFEDDPHTTHTDGADAAFDFDDPDDDRRYHYPHHAHRPPRAGQDPRGGD

Radius of gyration: 16.61 Å; chains: 1; bounding box: 43×28×40 Å

Organism: Rhipicephalus appendiculatus (NCBI:txid34631)

Secondary structure (DSSP, 8-state):
----------EEEEEEETTEEEEEEE---SB-SSGGGSPTTEEEEEETTEEEEEEPP-TT-B----EETTEEESSPPPPTTT--EETTEE-